Protein AF-A0A0F9MBD0-F1 (afdb_monomer_lite)

Structure (mmCIF, N/CA/C/O backbone):
data_AF-A0A0F9MBD0-F1
#
_entry.id   AF-A0A0F9MBD0-F1
#
loop_
_atom_site.group_PDB
_atom_site.id
_atom_site.type_symbol
_atom_site.label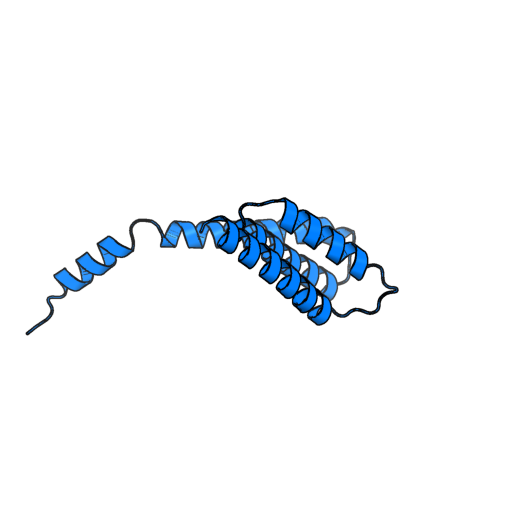_atom_id
_atom_site.label_alt_id
_atom_site.label_comp_id
_atom_site.label_asym_id
_atom_site.label_entity_id
_atom_site.label_seq_id
_atom_site.pdbx_PDB_ins_code
_atom_site.Cartn_x
_atom_site.Cartn_y
_atom_site.Cartn_z
_atom_site.occupancy
_atom_site.B_iso_or_equiv
_atom_site.auth_seq_id
_atom_site.auth_comp_id
_atom_site.auth_asym_id
_atom_site.auth_atom_id
_atom_site.pdbx_PDB_model_num
ATOM 1 N N . MET A 1 1 ? -27.431 33.010 24.173 1.00 57.38 1 MET A N 1
ATOM 2 C CA . MET A 1 1 ? -26.837 31.728 24.604 1.00 57.38 1 MET A CA 1
ATOM 3 C C . MET A 1 1 ? -25.369 31.768 24.210 1.00 57.38 1 MET A C 1
ATOM 5 O O . MET A 1 1 ? -25.080 31.734 23.022 1.00 57.38 1 MET A O 1
ATOM 9 N N . SER A 1 2 ? -24.467 32.007 25.163 1.00 66.06 2 SER A N 1
ATOM 10 C CA . SER A 1 2 ? -23.019 32.064 24.923 1.00 66.06 2 SER A CA 1
ATOM 11 C C . SER A 1 2 ? -22.436 30.669 25.116 1.00 66.06 2 SER A C 1
ATOM 13 O O . SER A 1 2 ? -22.610 30.090 26.185 1.00 66.06 2 SER A O 1
ATOM 15 N N . ILE A 1 3 ? -21.788 30.127 24.088 1.00 62.34 3 ILE A N 1
ATOM 16 C CA . ILE A 1 3 ? -21.056 28.861 24.197 1.00 62.34 3 ILE A CA 1
ATOM 17 C C . ILE A 1 3 ? -19.790 29.138 25.015 1.00 62.34 3 ILE A C 1
ATOM 19 O O . ILE A 1 3 ? -19.007 30.013 24.641 1.00 62.34 3 ILE A O 1
ATOM 23 N N . ASP A 1 4 ? -19.615 28.429 26.132 1.00 83.56 4 ASP A N 1
ATOM 24 C CA . ASP A 1 4 ? -18.401 28.503 26.946 1.00 83.56 4 ASP A CA 1
ATOM 25 C C . AS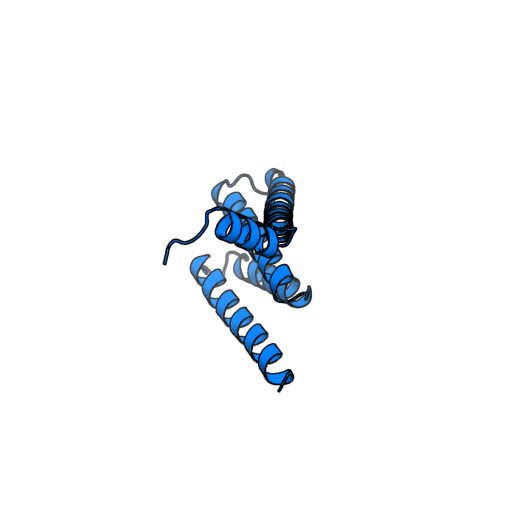P A 1 4 ? -17.252 27.800 26.202 1.00 83.56 4 ASP A C 1
ATOM 27 O O . ASP A 1 4 ? -17.382 26.676 25.711 1.00 83.56 4 ASP A O 1
ATOM 31 N N . PHE A 1 5 ? -16.103 28.469 26.117 1.00 72.19 5 PHE A N 1
ATOM 32 C CA . PHE A 1 5 ? -14.873 27.909 25.559 1.00 72.19 5 PHE A CA 1
ATOM 33 C C . PHE A 1 5 ? -14.449 26.607 26.262 1.00 72.19 5 PHE A C 1
ATOM 35 O O . PHE A 1 5 ? -13.836 25.743 25.628 1.00 72.19 5 PHE A O 1
ATOM 42 N N . ASN A 1 6 ? -14.810 26.426 27.537 1.00 76.56 6 ASN A N 1
ATOM 43 C CA . ASN A 1 6 ? -14.564 25.184 28.270 1.00 76.56 6 ASN A CA 1
ATOM 44 C C . ASN A 1 6 ? -15.385 23.999 27.743 1.00 76.56 6 ASN A C 1
ATOM 46 O O . ASN A 1 6 ? -14.862 22.882 27.699 1.00 76.56 6 ASN A O 1
ATOM 50 N N . ASP A 1 7 ? -16.610 24.230 27.266 1.00 73.50 7 ASP A N 1
ATOM 51 C CA . ASP A 1 7 ? -17.447 23.180 26.673 1.00 73.50 7 ASP A CA 1
ATOM 52 C C . ASP A 1 7 ? -16.908 22.752 25.301 1.00 73.50 7 ASP A C 1
ATOM 54 O O . ASP A 1 7 ? -16.880 21.560 24.977 1.00 73.50 7 ASP A O 1
ATOM 58 N N . LEU A 1 8 ? -16.377 23.699 24.515 1.00 67.50 8 LEU A N 1
ATOM 59 C CA . LEU A 1 8 ? -15.708 23.398 23.245 1.00 67.50 8 LEU A CA 1
ATOM 60 C C . LEU A 1 8 ? -14.424 22.580 23.475 1.00 67.50 8 LEU A C 1
ATOM 62 O O . LEU A 1 8 ? -14.188 21.571 22.807 1.00 67.50 8 LEU A O 1
ATOM 66 N N . TYR A 1 9 ? -13.620 22.970 24.467 1.00 69.75 9 TYR A N 1
ATOM 67 C CA . TYR A 1 9 ? -12.384 22.280 24.835 1.00 69.75 9 TYR A CA 1
ATOM 68 C C . TYR A 1 9 ? -12.637 20.856 25.357 1.00 69.75 9 TYR A C 1
ATOM 70 O O . TYR A 1 9 ? -11.927 19.926 24.965 1.00 69.75 9 TYR A O 1
ATOM 78 N N . LEU A 1 10 ? -13.672 20.639 26.180 1.00 65.12 10 LEU A N 1
ATOM 79 C CA . LEU A 1 10 ? -14.063 19.292 26.611 1.00 65.12 10 LEU A CA 1
ATOM 80 C C . LEU A 1 10 ? -14.564 18.438 25.442 1.00 65.12 10 LEU A C 1
ATOM 82 O O . LEU A 1 10 ? -14.227 17.256 25.363 1.00 65.12 10 LEU A O 1
ATOM 86 N N . THR A 1 11 ? -15.310 19.035 24.512 1.00 62.53 11 THR A N 1
ATOM 87 C CA . THR A 1 11 ? -15.846 18.331 23.340 1.00 62.53 11 THR A CA 1
ATOM 88 C C . THR A 1 11 ? -14.720 17.846 22.418 1.00 62.53 11 THR A C 1
ATOM 90 O O . THR A 1 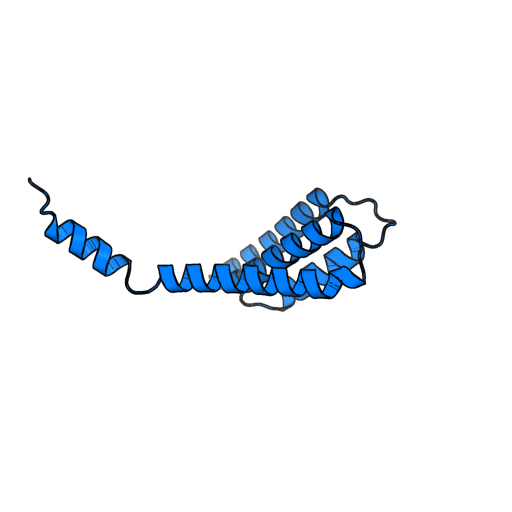11 ? -14.698 16.671 22.051 1.00 62.53 11 THR A O 1
ATOM 93 N N . PHE A 1 12 ? -13.703 18.672 22.141 1.00 62.41 12 PHE A N 1
ATOM 94 C CA . PHE A 1 12 ? -12.506 18.233 21.407 1.00 62.41 12 PHE A CA 1
ATOM 95 C C . PHE A 1 12 ? -11.685 17.195 22.186 1.00 62.41 12 PHE A C 1
ATOM 97 O O . PHE A 1 12 ? -11.247 16.193 21.625 1.00 62.41 12 PHE A O 1
ATOM 104 N N . LYS A 1 13 ? -11.551 17.354 23.505 1.00 62.31 13 LYS A N 1
ATOM 105 C CA . LYS A 1 13 ? -10.800 16.425 24.366 1.00 62.31 13 LYS A CA 1
ATOM 106 C C . LYS A 1 13 ? -11.473 15.053 24.537 1.00 62.31 13 LYS A C 1
ATOM 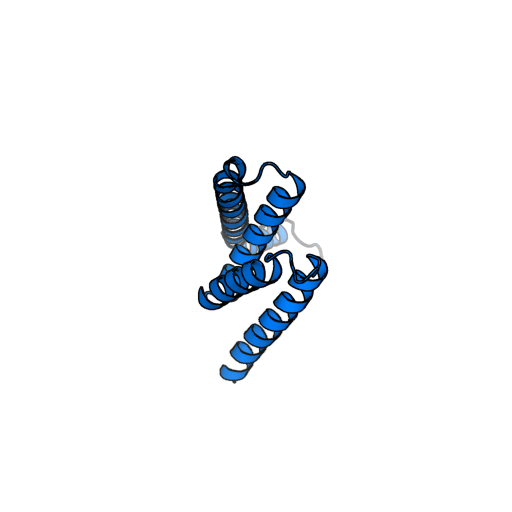108 O O . LYS A 1 13 ? -10.789 14.091 24.886 1.00 62.31 13 LYS A O 1
ATOM 113 N N . ILE A 1 14 ? -12.783 14.941 24.304 1.00 61.72 14 ILE A N 1
ATOM 114 C CA . ILE A 1 14 ? -13.540 13.674 24.303 1.00 61.72 14 ILE A CA 1
ATOM 115 C C . ILE A 1 14 ? -13.484 12.991 22.923 1.00 61.72 14 ILE A C 1
ATOM 117 O O . ILE A 1 14 ? -13.455 11.763 22.849 1.00 61.72 14 ILE A O 1
ATOM 121 N N . ILE A 1 15 ? -13.384 13.760 21.835 1.00 58.44 15 ILE A N 1
ATOM 122 C CA . ILE A 1 15 ? -13.298 13.241 20.458 1.00 58.44 15 ILE A CA 1
ATOM 123 C C . ILE A 1 15 ? -11.874 12.734 20.107 1.00 58.44 15 ILE A C 1
ATOM 125 O O . ILE A 1 15 ? -11.729 11.856 19.252 1.00 58.44 15 ILE A O 1
ATOM 129 N N . ASP A 1 16 ? -10.826 13.207 20.798 1.00 58.59 16 ASP A N 1
ATOM 130 C CA . ASP A 1 16 ? -9.430 13.150 20.314 1.00 58.59 16 ASP A CA 1
ATOM 131 C C . ASP A 1 16 ? -8.457 12.178 21.036 1.00 58.59 16 ASP A C 1
ATOM 133 O O . ASP A 1 16 ? -7.328 11.977 20.599 1.00 58.59 16 ASP A O 1
ATOM 137 N N . LYS A 1 17 ? -8.842 11.474 22.111 1.00 61.00 17 LYS A N 1
ATOM 138 C CA . LYS A 1 17 ? -7.874 10.732 22.970 1.00 61.00 17 LYS A CA 1
ATOM 139 C C . LYS A 1 17 ? -7.197 9.463 22.396 1.00 61.00 17 LYS A C 1
ATOM 141 O O . LYS A 1 17 ? -6.641 8.678 23.157 1.00 61.00 17 LYS A O 1
ATOM 146 N N . GLY A 1 18 ? -7.173 9.246 21.079 1.00 64.19 18 GLY A N 1
ATOM 147 C CA . GLY A 1 18 ? -6.310 8.201 20.495 1.00 64.19 18 GLY A CA 1
ATOM 148 C C . GLY A 1 18 ? -6.715 7.669 19.124 1.00 64.19 18 GLY A C 1
ATOM 149 O O . GLY A 1 18 ? -5.946 6.944 18.494 1.00 64.19 18 GLY A O 1
ATOM 150 N N . LYS A 1 19 ? -7.901 8.031 18.623 1.00 73.56 19 LYS A N 1
ATOM 151 C CA . LYS A 1 19 ? -8.35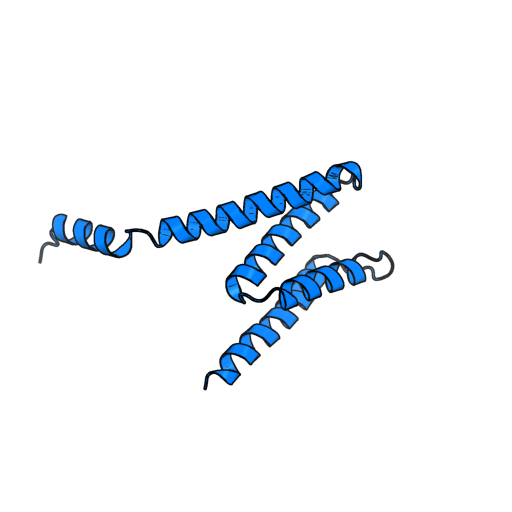2 7.592 17.292 1.00 73.56 19 LYS A CA 1
ATOM 152 C C . LYS A 1 19 ? -7.523 8.233 16.175 1.00 73.56 19 LYS A C 1
ATOM 154 O O . LYS A 1 19 ? -7.090 7.522 15.276 1.00 73.56 19 LYS A O 1
ATOM 159 N N . TRP A 1 20 ? -7.227 9.529 16.264 1.00 78.25 20 TRP A N 1
ATOM 160 C CA . TRP A 1 20 ? -6.390 10.230 15.283 1.00 78.25 20 TRP A CA 1
ATOM 161 C C . TRP A 1 20 ? -4.952 9.717 15.268 1.00 78.25 20 TRP A C 1
ATOM 163 O O . TRP A 1 20 ? -4.424 9.432 14.198 1.00 78.25 20 TRP A O 1
ATOM 173 N N . LEU A 1 21 ? -4.363 9.471 16.444 1.00 81.31 21 LEU A N 1
ATOM 174 C CA . LEU A 1 21 ? -3.049 8.829 16.557 1.00 81.31 21 LEU A CA 1
ATOM 175 C C . LEU A 1 21 ? -3.024 7.450 15.890 1.00 81.31 21 LEU A C 1
ATOM 177 O O . LEU A 1 21 ? -2.064 7.127 15.196 1.00 81.31 21 LEU A O 1
ATOM 181 N N . LYS A 1 22 ? -4.097 6.660 16.033 1.00 81.94 22 LYS A N 1
ATOM 182 C CA . LYS A 1 22 ? -4.232 5.372 15.344 1.00 81.94 22 LYS A CA 1
ATOM 183 C C . LYS A 1 22 ? -4.247 5.541 13.820 1.00 81.94 22 LYS A C 1
ATOM 185 O O . LYS A 1 22 ? -3.550 4.796 13.140 1.00 81.94 22 LYS A O 1
ATOM 190 N N . TYR A 1 23 ? -4.998 6.504 13.280 1.00 86.50 23 TYR A N 1
ATOM 191 C CA . TYR A 1 23 ? -5.021 6.763 11.833 1.00 86.50 23 TYR A CA 1
ATOM 192 C C . TYR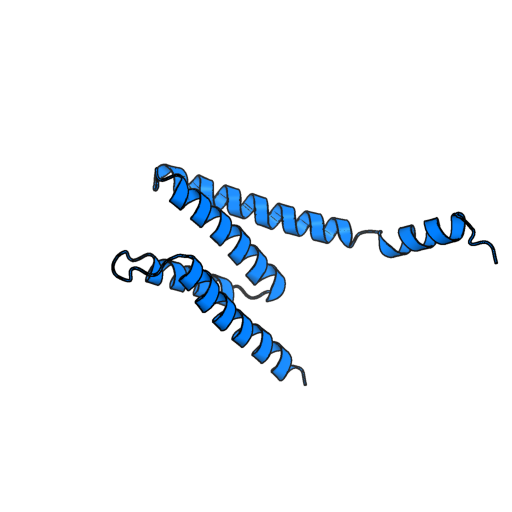 A 1 23 ? -3.667 7.249 11.312 1.00 86.50 23 TYR A C 1
ATOM 194 O O . TYR A 1 23 ? -3.185 6.723 10.313 1.00 86.50 23 TYR A O 1
ATOM 202 N N . ILE A 1 24 ? -3.024 8.184 12.016 1.00 87.88 24 ILE A N 1
ATOM 203 C CA . ILE A 1 24 ? -1.680 8.671 11.678 1.00 87.88 24 ILE A CA 1
ATOM 204 C C . ILE A 1 24 ? -0.690 7.504 11.667 1.00 87.88 24 ILE A C 1
ATOM 206 O O . ILE A 1 24 ? 0.049 7.336 10.701 1.00 87.88 24 ILE A O 1
ATOM 210 N N . TYR A 1 25 ? -0.719 6.657 12.698 1.00 88.38 25 TYR A N 1
ATOM 211 C CA . TYR A 1 25 ? 0.116 5.461 12.768 1.00 88.38 25 TYR A CA 1
ATOM 212 C C . TYR A 1 25 ? -0.107 4.535 11.566 1.00 88.38 25 TYR A C 1
ATOM 214 O O . TYR A 1 25 ? 0.858 4.118 10.934 1.00 88.38 25 TYR A O 1
ATOM 222 N N . ILE A 1 26 ? -1.362 4.256 11.202 1.00 90.62 26 ILE A N 1
ATOM 223 C CA . ILE A 1 26 ? -1.688 3.407 10.047 1.00 90.62 26 ILE A CA 1
ATOM 224 C C . ILE A 1 26 ? -1.147 4.009 8.747 1.00 90.62 26 ILE A C 1
ATOM 226 O O . ILE A 1 26 ? -0.508 3.302 7.970 1.00 90.62 26 ILE A O 1
ATOM 230 N N . VAL A 1 27 ? -1.353 5.309 8.526 1.00 93.56 27 VAL A N 1
ATOM 231 C CA . VAL A 1 27 ? -0.849 6.008 7.335 1.00 93.56 27 VAL A CA 1
ATOM 232 C C . VAL A 1 27 ? 0.677 5.941 7.271 1.00 93.56 27 VAL A C 1
ATOM 234 O O . VAL A 1 27 ? 1.228 5.634 6.216 1.00 93.56 27 VAL A O 1
ATOM 237 N N . LEU A 1 28 ? 1.368 6.153 8.396 1.00 94.19 28 LEU A N 1
ATOM 238 C CA . LEU A 1 28 ? 2.828 6.057 8.468 1.00 94.19 28 LEU A CA 1
ATOM 239 C C . LEU A 1 28 ? 3.331 4.634 8.205 1.00 94.19 28 LEU A C 1
ATOM 241 O O . LEU A 1 28 ? 4.321 4.461 7.494 1.00 94.19 28 LEU A O 1
ATOM 245 N N . VAL A 1 29 ? 2.654 3.607 8.725 1.00 94.81 29 VAL A N 1
ATOM 246 C CA . VAL A 1 29 ? 2.991 2.199 8.456 1.00 94.81 29 VAL A CA 1
ATOM 247 C C . VAL A 1 29 ? 2.817 1.873 6.972 1.00 94.81 29 VAL A C 1
ATOM 249 O O . VAL A 1 29 ? 3.715 1.291 6.366 1.00 94.81 29 VAL A O 1
ATOM 252 N N . ILE A 1 30 ? 1.712 2.296 6.353 1.00 95.12 30 ILE A N 1
ATOM 253 C CA . ILE A 1 30 ? 1.480 2.092 4.916 1.00 95.12 30 ILE A CA 1
ATOM 254 C C . ILE A 1 30 ? 2.557 2.814 4.097 1.00 95.12 30 ILE A C 1
ATOM 256 O O . ILE A 1 30 ? 3.186 2.204 3.235 1.00 95.12 30 ILE A O 1
ATOM 260 N N . ALA A 1 31 ? 2.832 4.086 4.392 1.00 96.25 31 ALA A N 1
ATOM 261 C CA . ALA A 1 31 ? 3.827 4.869 3.663 1.00 96.25 31 ALA A CA 1
ATOM 262 C C . ALA A 1 31 ? 5.244 4.281 3.793 1.00 96.25 31 ALA A C 1
ATOM 264 O O . ALA A 1 31 ? 5.940 4.111 2.793 1.00 96.25 31 ALA A O 1
ATOM 265 N N . SER A 1 32 ? 5.663 3.923 5.011 1.00 96.75 32 SER A N 1
ATOM 266 C CA . SER A 1 32 ? 7.002 3.376 5.276 1.00 96.75 32 SER A CA 1
ATOM 267 C C . SER A 1 32 ? 7.215 1.994 4.659 1.00 96.75 32 SER A C 1
ATOM 269 O O . SER A 1 32 ? 8.263 1.750 4.063 1.00 96.75 32 SER A O 1
ATOM 271 N N . THR A 1 33 ? 6.223 1.103 4.727 1.00 95.50 33 THR A N 1
ATOM 272 C CA . THR A 1 33 ? 6.304 -0.219 4.083 1.00 95.50 33 THR A CA 1
ATOM 273 C C . THR A 1 33 ? 6.301 -0.113 2.558 1.00 95.50 33 THR A C 1
ATOM 275 O O . THR A 1 33 ? 7.061 -0.823 1.903 1.00 95.50 33 THR A O 1
ATOM 278 N N . SER A 1 34 ? 5.543 0.828 1.989 1.00 95.62 34 SER A N 1
ATOM 279 C CA . SER A 1 34 ? 5.560 1.129 0.547 1.00 95.62 34 SER A CA 1
ATOM 280 C C . SER A 1 34 ? 6.914 1.670 0.091 1.00 95.62 34 SER A C 1
ATOM 282 O O . SER A 1 34 ? 7.432 1.286 -0.961 1.00 95.62 34 SER A O 1
ATOM 284 N N . PHE A 1 35 ? 7.524 2.535 0.904 1.00 97.62 35 PHE A N 1
ATOM 285 C CA . PHE A 1 35 ? 8.856 3.071 0.647 1.00 97.62 35 PHE A CA 1
ATOM 286 C C . PHE A 1 35 ? 9.922 1.971 0.705 1.00 97.62 35 PHE A C 1
ATOM 288 O O . PHE A 1 35 ? 10.714 1.834 -0.226 1.00 97.62 35 PHE A O 1
ATOM 295 N N . LEU A 1 36 ? 9.888 1.128 1.745 1.00 97.06 36 LEU A N 1
ATOM 296 C CA . LEU A 1 36 ? 10.781 -0.023 1.880 1.00 97.06 36 LEU A CA 1
ATOM 297 C C . LEU A 1 36 ? 10.639 -0.980 0.690 1.00 97.06 36 LEU A C 1
ATOM 299 O O . LEU A 1 36 ? 11.638 -1.371 0.092 1.00 97.06 36 LEU A O 1
ATOM 303 N N . PHE A 1 37 ? 9.402 -1.309 0.311 1.00 94.00 37 PHE A N 1
ATOM 304 C CA . PHE A 1 37 ? 9.110 -2.140 -0.854 1.00 94.00 37 PHE A CA 1
ATOM 305 C C . PHE A 1 37 ? 9.725 -1.557 -2.131 1.00 94.00 37 PHE A C 1
ATOM 307 O O . PHE A 1 37 ? 10.358 -2.285 -2.892 1.00 94.00 37 PHE A O 1
ATOM 314 N N . THR A 1 38 ? 9.609 -0.247 -2.338 1.00 95.69 38 THR A N 1
ATOM 315 C CA . THR A 1 38 ? 10.179 0.433 -3.509 1.00 95.69 38 THR A CA 1
ATOM 316 C C . THR A 1 38 ? 11.706 0.387 -3.498 1.00 95.69 38 THR A C 1
ATOM 318 O O . THR A 1 38 ? 12.305 0.016 -4.506 1.00 95.69 38 THR A O 1
ATOM 321 N N . ILE A 1 39 ? 12.346 0.675 -2.355 1.00 96.44 39 ILE A N 1
ATOM 322 C CA . ILE A 1 39 ? 13.813 0.639 -2.204 1.00 96.44 39 ILE A CA 1
ATOM 323 C C . ILE A 1 39 ? 14.385 -0.732 -2.559 1.00 96.44 39 ILE A C 1
ATOM 325 O O . ILE A 1 39 ? 15.375 -0.812 -3.286 1.00 96.44 39 ILE A O 1
ATOM 329 N N . LEU A 1 40 ? 13.749 -1.814 -2.098 1.00 95.31 40 LEU A N 1
ATOM 330 C CA . LEU A 1 40 ? 14.192 -3.181 -2.395 1.00 95.31 40 LEU A CA 1
ATOM 331 C C . LEU A 1 40 ? 14.213 -3.491 -3.902 1.00 95.31 40 LEU A C 1
ATOM 333 O O . LEU A 1 40 ? 14.910 -4.406 -4.336 1.00 95.31 40 LEU A O 1
ATOM 337 N N . HIS A 1 41 ? 13.488 -2.710 -4.703 1.00 92.06 41 HIS A N 1
ATOM 338 C CA . HIS A 1 41 ? 13.372 -2.875 -6.146 1.00 92.06 41 HIS A CA 1
ATOM 339 C C . HIS A 1 41 ? 14.221 -1.888 -6.961 1.00 92.06 41 HIS A C 1
ATOM 341 O O . HIS A 1 41 ? 14.374 -2.099 -8.165 1.00 92.06 41 HIS A O 1
ATOM 347 N N . VAL A 1 42 ? 14.842 -0.881 -6.335 1.00 94.50 42 VAL A N 1
ATOM 348 C CA . VAL A 1 42 ? 15.697 0.117 -7.016 1.00 94.50 42 VAL A CA 1
ATOM 349 C C . VAL A 1 42 ? 16.869 -0.540 -7.749 1.00 94.50 42 VAL A C 1
ATOM 351 O O . VAL A 1 42 ? 17.186 -0.174 -8.875 1.00 94.50 42 VAL A O 1
ATOM 354 N N . ASN A 1 43 ? 17.482 -1.570 -7.159 1.00 91.62 43 ASN A N 1
ATOM 355 C CA . ASN A 1 43 ? 18.598 -2.277 -7.801 1.00 91.62 43 ASN A CA 1
ATOM 356 C C . ASN A 1 43 ? 18.169 -3.093 -9.029 1.00 91.62 43 ASN A C 1
ATOM 358 O O . ASN A 1 43 ? 19.002 -3.419 -9.871 1.00 91.62 43 ASN A O 1
ATOM 362 N N . ARG A 1 44 ? 16.881 -3.447 -9.126 1.00 90.31 44 ARG A N 1
ATOM 363 C CA . ARG A 1 44 ? 16.330 -4.229 -10.240 1.00 90.31 44 ARG A CA 1
ATOM 364 C C . ARG A 1 44 ? 15.781 -3.339 -11.350 1.00 90.31 44 ARG A C 1
ATOM 366 O O . ARG A 1 44 ? 15.899 -3.698 -12.518 1.00 90.31 44 ARG A O 1
ATOM 373 N N . TYR A 1 45 ? 15.181 -2.208 -10.990 1.00 86.19 45 TYR A N 1
ATOM 374 C CA . TYR A 1 45 ? 14.569 -1.274 -11.926 1.00 86.19 45 TYR A CA 1
ATOM 375 C C . TYR A 1 45 ? 15.229 0.095 -11.777 1.00 86.19 45 TYR A C 1
ATOM 377 O O . TYR A 1 45 ? 15.049 0.769 -10.770 1.00 86.19 45 TYR A O 1
ATOM 385 N N . GLN A 1 46 ? 15.972 0.518 -12.800 1.00 90.44 46 GLN A N 1
ATOM 386 C CA . GLN A 1 46 ? 16.588 1.853 -12.852 1.00 90.44 46 GLN A CA 1
ATOM 387 C C . GLN A 1 46 ? 15.668 2.917 -13.476 1.00 90.44 46 GLN A C 1
ATOM 389 O O . GLN A 1 46 ? 16.106 4.017 -13.798 1.00 90.44 46 GLN A O 1
ATOM 394 N N . ASP A 1 47 ? 14.392 2.586 -13.664 1.00 91.56 47 ASP A N 1
ATOM 395 C CA . ASP A 1 47 ? 13.387 3.457 -14.264 1.00 91.56 47 ASP A CA 1
ATOM 396 C C . ASP A 1 47 ? 12.588 4.171 -13.162 1.00 91.56 47 ASP A C 1
ATOM 398 O O . ASP A 1 47 ? 11.811 3.548 -12.437 1.00 91.56 47 ASP A O 1
ATOM 402 N N . ILE A 1 48 ? 12.818 5.479 -13.000 1.00 92.81 48 ILE A N 1
ATOM 403 C CA . ILE A 1 48 ? 12.198 6.300 -11.947 1.00 92.81 48 ILE A CA 1
ATOM 404 C C . ILE A 1 48 ? 10.663 6.274 -12.037 1.00 92.81 48 ILE A C 1
ATOM 406 O O . ILE A 1 48 ? 10.040 6.002 -11.008 1.00 92.81 48 ILE A O 1
ATOM 410 N N . PRO A 1 49 ? 10.037 6.514 -13.209 1.00 89.25 49 PRO A N 1
ATOM 411 C CA . PRO A 1 49 ? 8.611 6.282 -13.414 1.00 89.25 49 PRO A CA 1
ATOM 412 C C . PRO A 1 49 ? 8.123 4.958 -12.820 1.00 89.25 49 PRO A C 1
ATOM 414 O O . PRO A 1 49 ? 7.243 4.963 -11.964 1.00 89.25 49 PRO A O 1
ATOM 417 N N . PHE A 1 50 ? 8.769 3.842 -13.158 1.00 86.44 50 PHE A N 1
ATOM 418 C CA . PHE A 1 50 ? 8.378 2.523 -12.660 1.00 86.44 50 PHE A CA 1
ATOM 419 C C . PHE A 1 50 ? 8.511 2.381 -11.133 1.00 86.44 50 PHE A C 1
ATOM 421 O O . PHE A 1 50 ? 7.696 1.724 -10.483 1.00 86.44 50 PHE A O 1
ATOM 428 N N . LEU A 1 51 ? 9.519 3.009 -10.523 1.00 91.25 51 LEU A N 1
ATOM 429 C CA . LEU A 1 51 ? 9.670 3.027 -9.064 1.00 91.25 51 LEU A CA 1
ATOM 430 C C . LEU A 1 51 ? 8.553 3.829 -8.377 1.00 91.25 51 LEU A C 1
ATOM 432 O O . LEU A 1 51 ? 8.059 3.408 -7.331 1.00 91.25 51 LEU A O 1
ATOM 436 N N . ILE A 1 52 ? 8.111 4.943 -8.971 1.00 91.81 52 ILE A N 1
ATOM 437 C CA . ILE A 1 52 ? 6.950 5.704 -8.478 1.00 91.81 52 ILE A CA 1
ATOM 438 C C . ILE A 1 52 ? 5.691 4.832 -8.540 1.00 91.81 52 ILE A C 1
ATOM 440 O O . ILE A 1 52 ? 4.906 4.803 -7.591 1.00 91.81 52 ILE A O 1
ATOM 444 N N . GLU A 1 53 ? 5.516 4.069 -9.616 1.00 87.38 53 GLU A N 1
ATOM 445 C CA . GLU A 1 53 ? 4.391 3.143 -9.761 1.00 87.38 53 GLU A CA 1
ATOM 446 C C . GLU A 1 53 ? 4.411 2.036 -8.701 1.00 87.38 53 GLU A C 1
ATOM 448 O O . GLU A 1 53 ? 3.373 1.727 -8.113 1.00 87.38 53 GLU A O 1
ATOM 453 N N . LEU A 1 54 ? 5.585 1.463 -8.415 1.00 90.44 54 LEU A N 1
ATOM 454 C CA . LEU A 1 54 ? 5.756 0.480 -7.341 1.00 90.44 54 LEU A CA 1
ATOM 455 C C . LEU A 1 54 ? 5.399 1.063 -5.969 1.00 90.44 54 LEU A C 1
ATOM 457 O O . LEU A 1 54 ? 4.755 0.381 -5.168 1.00 90.44 54 LEU A O 1
ATOM 461 N N . PHE A 1 55 ? 5.762 2.320 -5.713 1.00 94.62 55 PHE A N 1
ATOM 462 C CA . PHE A 1 55 ? 5.417 3.007 -4.473 1.00 94.62 55 PHE A CA 1
ATOM 463 C C . PHE A 1 55 ? 3.905 3.207 -4.328 1.00 94.62 55 PHE A C 1
ATOM 465 O O . PHE A 1 55 ? 3.332 2.864 -3.290 1.00 94.62 55 PHE A O 1
ATOM 472 N N . VAL A 1 56 ? 3.239 3.699 -5.380 1.00 91.62 56 VAL A N 1
ATOM 473 C CA . VAL A 1 56 ? 1.778 3.878 -5.392 1.00 91.62 56 VAL A CA 1
ATOM 474 C C . VAL A 1 56 ? 1.064 2.535 -5.229 1.00 91.62 56 VAL A C 1
ATOM 476 O O . VAL A 1 56 ? 0.118 2.442 -4.447 1.00 91.62 56 VAL A O 1
ATOM 479 N N . ALA A 1 57 ? 1.545 1.478 -5.889 1.00 88.38 57 ALA A N 1
ATOM 480 C CA . ALA A 1 57 ? 1.016 0.127 -5.716 1.00 88.38 57 ALA A CA 1
ATOM 481 C C . ALA A 1 57 ? 1.164 -0.364 -4.265 1.00 88.38 57 ALA A C 1
ATOM 483 O O . ALA A 1 57 ? 0.225 -0.937 -3.718 1.00 88.38 57 ALA A O 1
ATOM 484 N N . GLY A 1 58 ? 2.296 -0.086 -3.609 1.00 92.12 58 GLY A N 1
ATOM 485 C CA . GLY A 1 58 ? 2.501 -0.382 -2.189 1.00 92.12 58 GLY A CA 1
ATOM 486 C C . GLY A 1 58 ? 1.477 0.306 -1.281 1.00 92.12 58 GLY A C 1
ATOM 487 O O . GLY A 1 58 ? 0.845 -0.362 -0.458 1.00 92.12 58 GLY A O 1
ATOM 488 N N . ILE A 1 59 ? 1.248 1.615 -1.479 1.00 92.75 59 ILE A N 1
ATOM 489 C CA . ILE A 1 59 ? 0.258 2.382 -0.697 1.00 92.75 59 ILE A CA 1
ATOM 490 C C . ILE A 1 59 ? -1.119 1.761 -0.877 1.00 92.75 59 ILE A C 1
ATOM 492 O O . ILE A 1 59 ? -1.892 1.593 0.073 1.00 92.75 59 ILE A O 1
ATOM 496 N N . PHE A 1 60 ? -1.411 1.413 -2.122 1.00 88.44 60 PHE A N 1
ATOM 497 C CA . PHE A 1 60 ? -2.671 0.843 -2.517 1.00 88.44 60 PHE A CA 1
ATOM 498 C C . PHE A 1 60 ? -2.914 -0.528 -1.860 1.00 88.44 60 PHE A C 1
ATOM 500 O O . PHE A 1 60 ? -3.966 -0.727 -1.250 1.00 88.44 60 PHE A O 1
ATOM 507 N N . TYR A 1 61 ? -1.932 -1.437 -1.864 1.00 87.44 61 TYR A N 1
ATOM 508 C CA . TYR A 1 61 ? -2.031 -2.727 -1.166 1.00 87.44 61 TYR A CA 1
ATOM 509 C C . TYR A 1 61 ? -2.183 -2.559 0.349 1.00 87.44 61 TYR A C 1
ATOM 511 O O . TYR A 1 61 ? -3.030 -3.209 0.962 1.00 87.44 61 TYR A O 1
ATOM 519 N N . GLY A 1 62 ? -1.411 -1.654 0.961 1.00 90.81 62 GLY A N 1
ATOM 520 C CA . GLY A 1 62 ? -1.530 -1.357 2.389 1.00 90.81 62 GLY A CA 1
ATOM 521 C C . GLY A 1 62 ? -2.919 -0.832 2.763 1.00 90.81 62 GLY A C 1
ATOM 522 O O . GLY A 1 62 ? -3.481 -1.227 3.785 1.00 90.81 62 GLY A O 1
ATOM 523 N N . THR A 1 63 ? -3.508 -0.001 1.900 1.00 88.94 63 THR A N 1
ATOM 524 C CA . THR A 1 63 ? -4.870 0.523 2.072 1.00 88.94 63 THR A CA 1
ATOM 525 C C . THR A 1 63 ? -5.920 -0.574 1.907 1.00 88.94 63 THR A C 1
ATOM 527 O O . THR A 1 63 ? -6.824 -0.666 2.736 1.00 88.94 63 THR A O 1
ATOM 530 N N . CYS A 1 64 ? -5.781 -1.441 0.897 1.00 83.44 64 CYS A N 1
ATOM 531 C CA . CYS A 1 64 ? -6.683 -2.576 0.689 1.00 83.44 64 CYS A CA 1
ATOM 532 C C . CYS A 1 64 ? -6.718 -3.479 1.922 1.00 83.44 64 CYS A C 1
ATOM 534 O O . CYS A 1 64 ? -7.788 -3.682 2.487 1.00 83.44 64 CYS A O 1
ATOM 536 N N . TYR A 1 65 ? -5.550 -3.918 2.405 1.00 87.69 65 TYR A N 1
ATOM 537 C CA . TYR A 1 65 ? -5.455 -4.723 3.624 1.00 87.69 65 TYR A CA 1
ATOM 538 C C . TYR A 1 65 ? -6.030 -3.995 4.840 1.00 87.69 65 TYR A C 1
ATOM 540 O O . TYR A 1 65 ? -6.674 -4.595 5.701 1.00 87.69 65 TYR A O 1
ATOM 548 N N . TRP A 1 66 ? -5.802 -2.685 4.945 1.00 87.62 66 TRP A N 1
ATOM 549 C CA . TRP A 1 66 ? -6.335 -1.920 6.059 1.00 87.62 66 TRP A CA 1
ATOM 550 C C . TRP A 1 66 ? -7.870 -1.919 6.083 1.00 87.62 66 TRP A C 1
ATOM 552 O O . TRP A 1 66 ? -8.433 -2.022 7.177 1.00 87.62 66 TRP A O 1
ATOM 562 N N . VAL A 1 67 ? -8.523 -1.846 4.921 1.00 84.31 67 VAL A N 1
ATOM 563 C CA . VAL A 1 67 ? -9.986 -1.852 4.796 1.00 84.31 67 VAL A CA 1
ATOM 564 C C . VAL A 1 67 ? -10.562 -3.260 4.949 1.00 84.31 67 VAL A C 1
ATOM 566 O O . VAL A 1 67 ? -11.459 -3.438 5.765 1.00 84.31 67 VAL A O 1
ATOM 569 N N . THR A 1 68 ? -10.037 -4.247 4.219 1.00 83.75 68 THR A N 1
ATOM 570 C CA . THR A 1 68 ? -10.613 -5.605 4.156 1.00 83.75 68 THR A CA 1
ATOM 571 C C . THR A 1 68 ? -10.160 -6.513 5.292 1.00 83.75 68 THR A C 1
ATOM 573 O O . THR A 1 68 ? -10.794 -7.520 5.565 1.00 83.75 68 THR A O 1
ATOM 576 N N . LYS A 1 69 ? -9.024 -6.203 5.934 1.00 86.94 69 LYS A N 1
ATOM 577 C CA . LYS A 1 69 ? -8.332 -7.104 6.877 1.00 86.94 69 LYS A CA 1
ATOM 578 C C . LYS A 1 69 ? -7.996 -8.477 6.291 1.00 86.94 69 LYS A C 1
ATOM 580 O O . LYS A 1 69 ? -7.687 -9.397 7.043 1.00 86.94 69 LYS A O 1
ATOM 585 N N . ASP A 1 70 ? -7.983 -8.587 4.966 1.00 82.81 70 ASP A N 1
ATOM 586 C CA . ASP A 1 70 ? -7.748 -9.828 4.241 1.00 82.81 70 ASP A CA 1
ATOM 587 C C . ASP A 1 70 ? -6.534 -9.688 3.316 1.00 82.81 70 ASP A C 1
ATOM 589 O O . ASP A 1 70 ? -6.442 -8.781 2.483 1.00 82.81 70 ASP A O 1
ATOM 593 N N . LEU A 1 71 ? -5.589 -10.612 3.472 1.00 86.06 71 LEU A N 1
ATOM 594 C CA . LEU A 1 71 ? -4.389 -10.724 2.646 1.00 86.06 71 LEU A CA 1
ATOM 595 C C . LEU A 1 71 ? -4.699 -11.231 1.233 1.00 86.06 71 LEU A C 1
ATOM 597 O O . LEU A 1 71 ? -3.960 -10.903 0.305 1.00 86.06 71 LEU A O 1
ATOM 601 N N . THR A 1 72 ? -5.787 -11.979 1.051 1.00 84.75 72 THR A N 1
ATOM 602 C CA . THR A 1 72 ? -6.204 -12.549 -0.237 1.00 84.75 72 THR A CA 1
ATOM 603 C C . THR A 1 72 ? -6.392 -11.458 -1.282 1.00 84.75 72 THR A C 1
ATOM 605 O O . THR A 1 72 ? -5.841 -11.554 -2.379 1.00 84.75 72 THR A O 1
ATOM 608 N N . ALA A 1 73 ? -7.072 -10.368 -0.917 1.00 76.50 73 ALA A N 1
ATOM 609 C CA . ALA A 1 73 ? -7.270 -9.216 -1.791 1.00 76.50 73 ALA A CA 1
ATOM 610 C C . ALA A 1 73 ? -5.933 -8.611 -2.256 1.00 76.50 73 ALA A C 1
ATOM 612 O O . ALA A 1 73 ? -5.768 -8.308 -3.436 1.00 76.50 73 ALA A O 1
ATOM 613 N N . CYS A 1 74 ? -4.948 -8.496 -1.360 1.00 82.19 74 CYS A N 1
ATOM 614 C CA . CYS A 1 74 ? -3.617 -7.986 -1.697 1.00 82.19 74 CYS A CA 1
ATOM 615 C C . CYS A 1 74 ? -2.825 -8.944 -2.592 1.00 82.19 74 CYS A C 1
ATOM 617 O O . CYS A 1 74 ? -2.145 -8.496 -3.515 1.00 82.19 74 CYS A O 1
ATOM 619 N N . ILE A 1 75 ? -2.922 -10.254 -2.352 1.00 85.50 75 ILE A N 1
ATOM 620 C CA . ILE A 1 75 ? -2.274 -11.278 -3.183 1.00 85.50 75 ILE A CA 1
ATOM 621 C C . ILE A 1 75 ? -2.849 -11.241 -4.602 1.00 85.50 75 ILE A C 1
ATOM 623 O O . ILE A 1 75 ? -2.088 -11.210 -5.569 1.00 85.50 75 ILE A O 1
ATOM 627 N N . LEU A 1 76 ? -4.177 -11.179 -4.735 1.00 83.06 76 LEU A N 1
ATOM 628 C CA . LEU A 1 76 ? -4.850 -11.067 -6.029 1.00 83.06 76 LEU A CA 1
ATOM 629 C C . LEU A 1 76 ? -4.500 -9.752 -6.736 1.00 83.06 76 LEU A C 1
ATOM 631 O O . LEU A 1 76 ? -4.217 -9.769 -7.932 1.00 83.06 76 LEU A O 1
ATOM 635 N N . ALA A 1 77 ? -4.433 -8.635 -6.004 1.00 79.19 77 ALA A N 1
ATOM 636 C CA . ALA A 1 77 ? -3.987 -7.343 -6.531 1.00 79.19 77 ALA A CA 1
ATOM 637 C C . ALA A 1 77 ? -2.578 -7.421 -7.120 1.00 79.19 77 ALA A C 1
ATOM 639 O O . ALA A 1 77 ? -2.328 -6.963 -8.236 1.00 79.19 77 ALA A O 1
ATOM 640 N N . HIS A 1 78 ? -1.665 -8.035 -6.368 1.00 83.56 78 HIS A N 1
ATOM 641 C CA . HIS A 1 78 ? -0.275 -8.189 -6.760 1.00 83.56 78 HIS A CA 1
ATOM 642 C C . HIS A 1 78 ? -0.125 -9.117 -7.971 1.00 83.56 78 HIS A C 1
ATOM 644 O O . HIS A 1 78 ? 0.602 -8.798 -8.914 1.00 83.56 78 HIS A O 1
ATOM 650 N N . LEU A 1 79 ? -0.847 -10.242 -7.978 1.00 83.19 79 LEU A N 1
ATOM 651 C CA . LEU A 1 79 ? -0.871 -11.177 -9.099 1.00 83.19 79 LEU A CA 1
ATOM 652 C C . LEU A 1 79 ? -1.421 -10.508 -10.363 1.00 83.19 79 LEU A C 1
ATOM 654 O O . LEU A 1 79 ? -0.789 -10.583 -11.414 1.00 83.19 79 LEU A O 1
ATOM 658 N N . LEU A 1 80 ? -2.550 -9.803 -10.252 1.00 79.81 80 LEU A N 1
ATOM 659 C CA . LEU A 1 80 ? -3.162 -9.080 -11.364 1.00 79.81 80 LEU A CA 1
ATOM 660 C C . LEU A 1 80 ? -2.217 -8.009 -11.912 1.00 79.81 80 LEU A C 1
ATOM 662 O O . LEU A 1 80 ? -2.018 -7.927 -13.121 1.00 79.81 80 LEU A O 1
ATOM 666 N N . ARG A 1 81 ? -1.570 -7.236 -11.033 1.00 78.19 81 ARG A N 1
ATOM 667 C CA . ARG A 1 81 ? -0.548 -6.263 -11.430 1.00 78.19 81 ARG A CA 1
ATOM 668 C C . ARG A 1 81 ? 0.580 -6.929 -12.208 1.00 78.19 81 ARG A C 1
ATOM 670 O O . ARG A 1 81 ? 1.032 -6.373 -13.202 1.00 78.19 81 ARG A O 1
ATOM 677 N N . ASN A 1 82 ? 1.055 -8.094 -11.769 1.00 80.25 82 ASN A N 1
ATOM 678 C CA . ASN A 1 82 ? 2.114 -8.816 -12.472 1.00 80.25 82 ASN A CA 1
ATOM 679 C C . ASN A 1 82 ? 1.654 -9.308 -13.844 1.00 80.25 82 ASN A C 1
ATOM 681 O O . ASN A 1 82 ? 2.392 -9.106 -14.801 1.00 80.25 82 ASN A O 1
ATOM 685 N N . ILE A 1 83 ? 0.440 -9.859 -13.956 1.00 78.69 83 ILE A N 1
ATOM 686 C CA . ILE A 1 83 ? -0.155 -10.267 -15.239 1.00 78.69 83 ILE A CA 1
ATOM 687 C C . ILE A 1 83 ? -0.216 -9.074 -16.198 1.00 78.69 83 ILE A C 1
ATOM 689 O O . ILE A 1 83 ? 0.253 -9.172 -17.325 1.00 78.69 83 ILE A O 1
ATOM 693 N N . LEU A 1 84 ? -0.718 -7.927 -15.738 1.00 70.81 84 LEU A N 1
ATOM 694 C CA . LEU A 1 84 ? -0.834 -6.714 -16.554 1.00 70.81 84 LEU A CA 1
ATOM 695 C C . LEU A 1 84 ? 0.522 -6.074 -16.880 1.00 70.81 84 LEU A C 1
ATOM 697 O O . LEU A 1 84 ? 0.674 -5.437 -17.916 1.00 70.81 84 LEU A O 1
ATOM 701 N N . SER A 1 85 ? 1.511 -6.246 -16.000 1.00 69.69 85 SER A N 1
ATOM 702 C CA . SER A 1 85 ? 2.881 -5.766 -16.191 1.00 69.69 85 SER A CA 1
ATOM 703 C C . SER A 1 85 ? 3.688 -6.637 -17.156 1.00 69.69 85 SER A C 1
ATOM 705 O O . SER A 1 85 ? 4.773 -6.207 -17.565 1.00 69.69 85 SER A O 1
ATOM 707 N N . VAL A 1 86 ? 3.216 -7.837 -17.518 1.00 73.50 86 VAL A N 1
ATOM 708 C CA . VAL A 1 86 ? 3.774 -8.568 -18.659 1.00 73.50 86 VAL A CA 1
ATOM 709 C C . VAL A 1 86 ? 3.498 -7.705 -19.889 1.00 73.50 86 VAL A C 1
ATOM 711 O O . VAL A 1 86 ? 2.357 -7.549 -20.316 1.00 73.50 86 VAL A O 1
ATOM 714 N N . ARG A 1 87 ? 4.571 -7.086 -20.400 1.00 54.22 87 ARG A N 1
ATOM 715 C CA . ARG A 1 87 ? 4.627 -6.002 -21.404 1.00 54.22 87 ARG A CA 1
ATOM 716 C C . ARG A 1 87 ? 3.759 -6.174 -22.659 1.00 54.22 87 ARG A C 1
ATOM 718 O O . ARG A 1 87 ? 3.605 -5.216 -23.407 1.00 54.22 87 ARG A O 1
ATOM 725 N N . GLU A 1 88 ? 3.209 -7.351 -22.905 1.00 55.94 88 GLU A N 1
ATOM 726 C CA . GLU A 1 88 ? 2.443 -7.676 -24.106 1.00 55.94 88 GLU A CA 1
ATOM 727 C C . GLU A 1 88 ? 0.992 -7.176 -24.070 1.00 55.94 88 GLU A C 1
ATOM 729 O O . GLU A 1 88 ? 0.384 -7.026 -25.125 1.00 55.94 88 GLU A O 1
ATOM 734 N N . LEU A 1 89 ? 0.432 -6.862 -22.895 1.00 58.03 89 LEU A N 1
ATOM 735 C CA . LEU A 1 89 ? -0.981 -6.469 -22.797 1.00 58.03 89 LEU A CA 1
ATOM 736 C C . LEU A 1 89 ? -1.248 -4.982 -23.072 1.00 58.03 89 LEU A C 1
ATOM 738 O O . LEU A 1 89 ? -2.396 -4.614 -23.301 1.00 58.03 89 LEU A O 1
ATOM 742 N N . GLY A 1 90 ? -0.230 -4.112 -23.051 1.00 58.47 90 GLY A N 1
ATOM 743 C CA . GLY A 1 90 ? -0.386 -2.678 -23.349 1.00 58.47 90 GLY A CA 1
ATOM 744 C C . GLY A 1 90 ? -1.355 -1.917 -22.426 1.00 58.47 90 GLY A C 1
ATOM 745 O O . GLY A 1 90 ? -1.726 -0.782 -22.726 1.00 58.47 90 GLY A O 1
ATOM 746 N N . ILE A 1 91 ? -1.785 -2.520 -21.313 1.00 62.88 91 ILE A N 1
ATOM 747 C CA . ILE A 1 91 ? -2.745 -1.915 -20.391 1.00 62.88 91 ILE A CA 1
ATOM 748 C C . ILE A 1 91 ? -2.012 -0.881 -19.542 1.00 62.88 91 ILE A C 1
ATOM 750 O O . ILE A 1 91 ? -1.111 -1.198 -18.766 1.00 62.88 91 ILE A O 1
ATOM 754 N N . SER A 1 92 ? -2.417 0.376 -19.700 1.00 62.28 92 SER A N 1
ATOM 755 C CA . SER A 1 92 ? -1.912 1.481 -18.900 1.00 62.28 92 SER A CA 1
ATOM 756 C C . SER A 1 92 ? -2.399 1.377 -17.450 1.00 62.28 92 SER A C 1
ATOM 758 O O . SER A 1 92 ? -3.434 0.788 -17.136 1.00 62.28 92 SER A O 1
ATOM 760 N N . ILE A 1 93 ? -1.655 1.992 -16.539 1.00 61.75 93 ILE A N 1
ATOM 761 C CA . ILE A 1 93 ? -1.911 1.990 -15.090 1.00 61.75 93 ILE A CA 1
ATOM 762 C C . ILE A 1 93 ? -3.293 2.527 -14.701 1.00 61.75 93 ILE A C 1
ATOM 764 O O . ILE A 1 93 ? -3.897 1.953 -13.795 1.00 61.75 93 ILE A O 1
ATOM 768 N N . PRO A 1 94 ? -3.865 3.543 -15.381 1.00 65.00 94 PRO A N 1
ATOM 769 C CA . PRO A 1 94 ? -5.263 3.908 -15.173 1.00 65.00 94 PRO A CA 1
ATOM 770 C C . PRO A 1 94 ? -6.215 2.722 -15.378 1.00 65.00 94 PRO A C 1
ATOM 772 O O . PRO A 1 94 ? -7.147 2.546 -14.599 1.00 65.00 94 PRO A O 1
ATOM 775 N N . GLY A 1 95 ? -5.943 1.865 -16.367 1.00 64.25 95 GLY A N 1
ATOM 776 C CA . GLY A 1 95 ? -6.695 0.635 -16.609 1.00 64.25 95 GLY A CA 1
ATOM 777 C C . GLY A 1 95 ? -6.567 -0.372 -15.465 1.00 64.25 95 GLY A C 1
ATOM 778 O O . GLY A 1 95 ? -7.576 -0.923 -15.033 1.00 64.25 95 GLY A O 1
ATOM 779 N N . PHE A 1 96 ? -5.363 -0.555 -14.908 1.00 66.62 96 PHE A N 1
ATOM 780 C CA . PHE A 1 96 ? -5.164 -1.389 -13.714 1.00 66.62 96 PHE A CA 1
ATOM 781 C C . PHE A 1 96 ? -5.951 -0.863 -12.512 1.00 66.62 96 PHE A C 1
ATOM 783 O O . PHE A 1 96 ? -6.651 -1.634 -11.860 1.00 66.62 96 PHE A O 1
ATOM 790 N N . ILE A 1 97 ? -5.869 0.443 -12.242 1.00 66.25 97 ILE A N 1
ATOM 791 C CA . ILE A 1 97 ? -6.577 1.067 -11.121 1.00 66.25 97 ILE A CA 1
ATOM 792 C C . ILE A 1 97 ? -8.089 0.886 -11.290 1.00 66.25 97 ILE A C 1
ATOM 794 O O . ILE A 1 97 ? -8.755 0.518 -10.331 1.00 66.25 97 ILE A O 1
ATOM 798 N N . ILE A 1 98 ? -8.638 1.067 -12.496 1.00 72.12 98 ILE A N 1
ATOM 799 C CA . ILE A 1 98 ? -10.075 0.885 -12.756 1.00 72.12 98 ILE A CA 1
ATOM 800 C C . ILE A 1 98 ? -10.500 -0.577 -12.569 1.00 72.12 98 ILE A C 1
ATOM 802 O O . ILE A 1 98 ? -11.462 -0.837 -11.847 1.00 72.12 98 ILE A O 1
ATOM 806 N N . ILE A 1 99 ? -9.787 -1.531 -13.180 1.00 69.50 99 ILE A N 1
ATOM 807 C CA . ILE A 1 99 ? -10.111 -2.965 -13.075 1.00 69.50 99 ILE A CA 1
ATOM 808 C C . ILE A 1 99 ? -10.019 -3.417 -11.620 1.00 69.50 99 ILE A C 1
ATOM 810 O O . ILE A 1 99 ? -10.895 -4.122 -11.124 1.00 69.50 99 ILE A O 1
ATOM 814 N N . PHE A 1 100 ? -8.979 -2.985 -10.913 1.00 68.62 100 PHE A N 1
ATOM 815 C CA . PHE A 1 100 ? -8.813 -3.362 -9.527 1.00 68.62 100 PHE A CA 1
ATOM 816 C C . PHE A 1 100 ? -9.855 -2.692 -8.625 1.00 68.62 100 PHE A C 1
ATOM 818 O O . PHE A 1 100 ? -10.435 -3.376 -7.792 1.00 68.62 100 PHE A O 1
ATOM 825 N N . LEU A 1 101 ? -10.142 -1.393 -8.781 1.00 71.88 101 LEU A N 1
ATOM 826 C CA . LEU A 1 101 ? -11.203 -0.724 -8.015 1.00 71.88 101 LEU A CA 1
ATOM 827 C C . LEU A 1 101 ? -12.561 -1.388 -8.245 1.00 71.88 101 LEU A C 1
ATOM 829 O O . LEU A 1 101 ? -13.345 -1.490 -7.309 1.00 71.88 101 LEU A O 1
ATOM 833 N N . TYR A 1 102 ? -12.820 -1.878 -9.458 1.00 74.44 102 TYR A N 1
ATOM 834 C CA . TYR A 1 102 ? -14.016 -2.652 -9.769 1.00 74.44 102 TYR A CA 1
ATOM 835 C C . TYR A 1 102 ? -14.047 -3.997 -9.024 1.00 74.44 102 TYR A C 1
ATOM 837 O O . TYR A 1 102 ? -15.040 -4.306 -8.371 1.00 74.44 102 TYR A O 1
ATOM 845 N N . ILE A 1 103 ? -12.949 -4.763 -9.035 1.00 71.12 103 ILE A N 1
ATOM 846 C CA . ILE A 1 103 ? -12.835 -6.026 -8.279 1.00 71.12 103 ILE A CA 1
ATOM 847 C C . ILE A 1 103 ? -12.951 -5.774 -6.769 1.00 71.12 103 ILE A C 1
ATOM 849 O O . ILE A 1 103 ? -13.674 -6.478 -6.070 1.00 71.12 103 ILE A O 1
ATOM 853 N N . PHE A 1 104 ? -12.274 -4.745 -6.263 1.00 70.50 104 PHE A N 1
ATOM 854 C CA . PHE A 1 104 ? -12.317 -4.341 -4.863 1.00 70.50 104 PHE A CA 1
ATOM 855 C C . PHE A 1 104 ? -13.725 -3.917 -4.443 1.00 70.50 104 PHE A C 1
ATOM 857 O O . PHE A 1 104 ? -14.194 -4.307 -3.379 1.00 70.50 104 PHE A O 1
ATOM 864 N N . TYR A 1 105 ? -14.423 -3.160 -5.292 1.00 75.88 105 TYR A N 1
ATOM 865 C CA . TYR A 1 105 ? -15.817 -2.789 -5.077 1.00 75.88 105 TYR A CA 1
ATOM 866 C C . TYR A 1 105 ? -16.721 -4.022 -4.973 1.00 75.88 105 TYR A C 1
ATOM 868 O O . TYR A 1 105 ? -17.532 -4.081 -4.053 1.00 75.88 105 TYR A O 1
ATOM 876 N N . ILE A 1 106 ? -16.544 -5.021 -5.848 1.00 75.62 106 ILE A N 1
ATOM 877 C CA . ILE A 1 106 ? -17.289 -6.288 -5.777 1.00 75.62 106 ILE A CA 1
ATOM 878 C C . ILE A 1 106 ? -17.033 -6.994 -4.440 1.00 75.62 106 ILE A C 1
ATOM 880 O O . ILE A 1 106 ? -17.988 -7.296 -3.730 1.00 75.62 106 ILE A O 1
ATOM 884 N N . PHE A 1 107 ? -15.767 -7.172 -4.049 1.00 71.44 107 PHE A N 1
ATOM 885 C CA . PHE A 1 107 ? -15.412 -7.829 -2.783 1.00 71.44 107 PHE A CA 1
ATOM 886 C C . PHE A 1 107 ? -15.999 -7.112 -1.558 1.00 71.44 107 PHE A C 1
ATOM 888 O O . PHE A 1 107 ? -16.575 -7.743 -0.675 1.00 71.44 107 PHE A O 1
ATOM 895 N N . VAL A 1 108 ? -15.898 -5.780 -1.518 1.00 72.25 108 VAL A N 1
ATOM 896 C CA . VAL A 1 108 ? -16.430 -4.972 -0.408 1.00 72.25 108 VAL A CA 1
ATOM 897 C C . VAL A 1 108 ? -17.961 -5.019 -0.352 1.00 72.25 108 VAL A C 1
ATOM 899 O O . VAL A 1 108 ? -18.541 -4.952 0.734 1.00 72.25 108 VAL A O 1
ATOM 902 N N . LEU A 1 109 ? -18.639 -5.105 -1.499 1.00 72.81 109 LEU A N 1
ATOM 903 C CA . LEU A 1 109 ? -20.093 -5.257 -1.534 1.00 72.81 109 LEU A CA 1
ATOM 904 C C . LEU A 1 109 ? -20.546 -6.647 -1.080 1.00 72.81 109 LEU A C 1
ATOM 906 O O . LEU A 1 109 ? -21.516 -6.733 -0.324 1.00 72.81 109 LEU A O 1
ATOM 910 N N . GLU A 1 110 ? -19.857 -7.709 -1.500 1.00 71.88 110 GLU A N 1
ATOM 911 C CA . GLU A 1 110 ? -20.189 -9.078 -1.092 1.00 71.88 110 GLU A CA 1
ATOM 912 C C . GLU A 1 110 ? -20.069 -9.253 0.427 1.00 71.88 110 GLU A C 1
ATOM 914 O O . GLU A 1 110 ? -21.010 -9.738 1.056 1.00 71.88 110 GLU A O 1
ATOM 919 N N . GLU A 1 111 ? -18.997 -8.746 1.044 1.00 67.25 111 GLU A N 1
ATOM 920 C CA . GLU A 1 111 ? -18.808 -8.806 2.503 1.00 67.25 111 GLU A CA 1
ATOM 921 C C . GLU A 1 111 ? -19.901 -8.040 3.273 1.00 67.25 111 GLU A C 1
ATOM 923 O O . GLU A 1 111 ? -20.343 -8.446 4.352 1.00 67.25 111 GLU A O 1
ATOM 928 N N . LYS A 1 112 ? -20.398 -6.928 2.715 1.00 65.25 112 LYS A N 1
ATOM 929 C CA . LYS A 1 112 ? -21.536 -6.213 3.309 1.00 65.25 112 LYS A CA 1
ATOM 930 C C . LYS A 1 112 ? -22.840 -6.991 3.185 1.00 65.25 112 LYS A C 1
ATOM 932 O O . LYS A 1 112 ? -23.661 -6.885 4.088 1.00 65.25 112 LYS A O 1
ATOM 937 N N . SER A 1 113 ? -23.036 -7.747 2.106 1.00 67.62 113 SER A N 1
ATOM 938 C CA . SER A 1 113 ? -24.262 -8.524 1.886 1.00 67.62 113 SER A CA 1
ATOM 939 C C . SER A 1 113 ? -24.379 -9.746 2.801 1.00 67.62 113 SER A C 1
ATOM 941 O O . SER A 1 113 ? -25.486 -10.092 3.188 1.00 67.62 113 SER A O 1
ATOM 943 N N . SER A 1 114 ? -23.259 -10.351 3.216 1.00 65.12 114 SER A N 1
ATOM 944 C CA . SER A 1 114 ? -23.248 -11.527 4.101 1.00 65.12 114 SER A CA 1
ATOM 945 C C . SER A 1 114 ? -23.514 -11.219 5.580 1.00 65.12 114 SER A C 1
ATOM 947 O O . SER A 1 114 ? -23.591 -12.137 6.391 1.00 65.12 114 SER A O 1
ATOM 949 N N . ASN A 1 115 ? -23.596 -9.937 5.949 1.00 61.06 115 ASN A N 1
ATOM 950 C CA . ASN A 1 115 ? -23.827 -9.478 7.323 1.00 61.06 115 ASN A CA 1
ATOM 951 C C . ASN A 1 115 ? -25.285 -9.035 7.588 1.00 61.06 115 ASN A C 1
ATOM 953 O O . ASN A 1 115 ? -25.562 -8.511 8.669 1.00 61.06 115 ASN A O 1
ATOM 957 N N . TYR A 1 116 ? -26.194 -9.235 6.627 1.00 55.12 116 TYR A N 1
ATOM 958 C CA . TYR A 1 116 ? -27.645 -9.032 6.754 1.00 55.12 116 TYR A CA 1
ATOM 959 C C . TYR A 1 116 ? -28.385 -10.351 6.532 1.00 55.12 116 TYR A C 1
ATOM 961 O O . TYR A 1 116 ? -29.454 -10.517 7.159 1.00 55.12 116 TYR A O 1
#

Foldseek 3Di:
DDDDPVVVVVVCVVVPPPPVVVVVVLQCVQQVQLVVQLVVCCVVDVDPVVSVVSSVLSSVLSVLCVVPVDCVLSVVLVVVVVVCPPVPNPQDPVNSVVVSVVVSVVVVVVVVVVVD

Secondary structure (DSSP, 8-state):
-PPPHHHHHHHHHHH-SSHHHHHHHHHHHHHHHHHHHHHHHHTT---HHHHHHHHHHHHHHHHHHHHH--HHHHHHHHHHHHHHHSTTS---HHHHHHHHHHHHHHHHHHHHHTT-

Organism: NCBI:txid412755

Radius of gyration: 19.78 Å; chains: 1; bounding box: 46×45×52 Å

pLDDT: mean 78.79, std 12.39, range [54.22, 97.62]

InterPro domains:
  IPR003675 CAAX prenyl protease 2/Lysostaphin resistance protein A-like domain [PF02517] (24-83)

Sequence (116 aa):
MSIDFNDLYLTFKIIDKGKWLKYIYIVLVIASTSFLFTILHVNRYQDIPFLIELFVAGIFYGTCYWVTKDLTACILAHLLRNILSVRELGISIPGFIIIFLYIFYIFVLEEKSSNY